Protein AF-A0A9D3A0V7-F1 (afdb_monomer_lite)

Secondary structure (DSSP, 8-state):
------S-----HHHHHIIIIIIIHHHHHHHHHT-SSPPPTTHHHHHHHHHHHHHHHHHHHHSPPPTTT--BTTTTB-HHHHHHHHHHHHHHHHHHHHHHHT-----S-GGGTT-

Radius of gyration: 20.01 Å; chains: 1; bounding box: 52×33×59 Å

pLDDT: mean 73.84, std 14.05, range [42.69, 91.75]

Organism: NCBI:txid498718

Structure (mmCIF, N/CA/C/O backbone):
data_AF-A0A9D3A0V7-F1
#
_entry.id   AF-A0A9D3A0V7-F1
#
loop_
_atom_site.group_PDB
_atom_site.id
_atom_site.type_symbol
_atom_site.label_atom_id
_atom_site.label_alt_id
_atom_site.label_comp_id
_atom_site.label_asym_id
_atom_site.label_entity_id
_atom_site.label_seq_id
_atom_site.pdbx_PDB_ins_code
_atom_site.Cartn_x
_atom_site.Cartn_y
_atom_site.Cartn_z
_atom_site.occupancy
_atom_site.B_iso_or_equiv
_atom_site.auth_seq_id
_atom_site.auth_comp_id
_atom_site.auth_asym_id
_atom_site.auth_atom_id
_atom_site.pdbx_PDB_model_num
ATOM 1 N N . PHE A 1 1 ? -6.380 4.670 -40.099 1.00 42.69 1 PHE A N 1
ATOM 2 C CA . PHE A 1 1 ? -6.024 4.121 -38.776 1.00 42.69 1 PHE A CA 1
ATOM 3 C C . PHE A 1 1 ? -5.042 2.978 -38.980 1.00 42.69 1 PHE A C 1
ATOM 5 O O . PHE A 1 1 ? -5.441 1.828 -39.051 1.00 42.69 1 PHE A O 1
ATOM 12 N N . GLY A 1 2 ? -3.774 3.312 -39.210 1.00 52.34 2 GLY A N 1
ATOM 13 C CA . GLY A 1 2 ? -2.727 2.351 -39.548 1.00 52.34 2 GLY A CA 1
ATOM 14 C C . GLY A 1 2 ? -1.447 2.786 -38.862 1.00 52.34 2 GLY A C 1
ATOM 15 O O . GLY A 1 2 ? -0.650 3.509 -39.442 1.00 52.34 2 GLY A O 1
ATOM 16 N N . GLY A 1 3 ? -1.317 2.421 -37.593 1.00 47.12 3 GLY A N 1
ATOM 17 C CA . GLY A 1 3 ? -0.048 2.436 -36.884 1.00 47.12 3 GLY A CA 1
ATOM 18 C C . GLY A 1 3 ? 0.240 0.990 -36.542 1.00 47.12 3 GLY A C 1
ATOM 19 O O . GLY A 1 3 ? -0.458 0.423 -35.706 1.00 47.12 3 GLY A O 1
ATOM 20 N N . ALA A 1 4 ? 1.183 0.383 -37.259 1.00 48.88 4 ALA A N 1
ATOM 21 C CA . ALA A 1 4 ? 1.686 -0.943 -36.954 1.00 48.88 4 ALA A CA 1
ATOM 22 C C . ALA A 1 4 ? 2.099 -0.967 -35.477 1.00 48.88 4 ALA A C 1
ATOM 24 O O . ALA A 1 4 ? 3.038 -0.277 -35.078 1.00 48.88 4 ALA A O 1
ATOM 25 N N . ALA A 1 5 ? 1.352 -1.714 -34.662 1.00 52.75 5 ALA A N 1
ATOM 26 C CA . ALA A 1 5 ? 1.825 -2.133 -33.357 1.00 52.75 5 ALA A CA 1
ATOM 27 C C . ALA A 1 5 ? 3.098 -2.934 -33.637 1.00 52.75 5 ALA A C 1
ATOM 29 O O . ALA A 1 5 ? 3.029 -4.010 -34.227 1.00 52.75 5 ALA A O 1
ATOM 30 N N . GLY A 1 6 ? 4.251 -2.323 -33.359 1.00 51.75 6 GLY A N 1
ATOM 31 C CA . GLY A 1 6 ? 5.548 -2.913 -33.654 1.00 51.75 6 GLY A CA 1
ATOM 32 C C . GLY A 1 6 ? 5.638 -4.325 -33.085 1.00 51.75 6 GLY A C 1
ATOM 33 O O . GLY A 1 6 ? 5.102 -4.595 -32.010 1.00 51.75 6 GLY A O 1
ATOM 34 N N . GLU A 1 7 ? 6.307 -5.204 -33.827 1.00 52.81 7 GLU A N 1
ATOM 35 C CA . GLU A 1 7 ? 6.611 -6.596 -33.485 1.00 52.81 7 GLU A CA 1
ATOM 36 C C . GLU A 1 7 ? 7.533 -6.703 -32.258 1.00 52.81 7 GLU A C 1
ATOM 38 O O . GLU A 1 7 ? 8.668 -7.164 -32.329 1.00 52.81 7 GLU A O 1
ATOM 43 N N . ILE A 1 8 ? 7.064 -6.243 -31.103 1.00 51.62 8 ILE A N 1
ATOM 44 C CA . ILE A 1 8 ? 7.704 -6.461 -29.814 1.00 51.62 8 ILE A CA 1
ATOM 45 C C . ILE A 1 8 ? 6.574 -6.797 -28.850 1.00 51.62 8 ILE A C 1
ATOM 47 O O . ILE A 1 8 ? 5.783 -5.927 -28.480 1.00 51.62 8 ILE A O 1
ATOM 51 N N . ALA A 1 9 ? 6.478 -8.068 -28.459 1.00 48.72 9 ALA A N 1
ATOM 52 C CA . ALA A 1 9 ? 5.568 -8.528 -27.419 1.00 48.72 9 ALA A CA 1
ATOM 53 C C . ALA A 1 9 ? 5.983 -7.907 -26.076 1.00 48.72 9 ALA A C 1
ATOM 55 O O . ALA A 1 9 ? 6.709 -8.505 -25.290 1.00 48.72 9 ALA A O 1
ATOM 56 N N . ARG A 1 10 ? 5.566 -6.665 -25.825 1.00 55.12 10 ARG A N 1
ATOM 57 C CA . ARG A 1 10 ? 5.756 -6.008 -24.532 1.00 55.12 10 ARG A CA 1
ATOM 58 C C . ARG A 1 10 ? 4.782 -6.631 -23.542 1.00 55.12 10 ARG A C 1
ATOM 60 O O . ARG A 1 10 ? 3.592 -6.751 -23.839 1.00 55.12 10 ARG A O 1
ATOM 67 N N . HIS A 1 11 ? 5.272 -7.021 -22.367 1.00 57.16 11 HIS A N 1
ATOM 68 C CA . HIS A 1 11 ? 4.413 -7.534 -21.304 1.00 57.16 11 HIS A CA 1
ATOM 69 C C . HIS A 1 11 ? 3.270 -6.539 -21.029 1.00 57.16 11 HIS A C 1
ATOM 71 O O . HIS A 1 11 ? 3.549 -5.347 -20.844 1.00 57.16 11 HIS A O 1
ATOM 77 N N . PRO A 1 12 ? 1.997 -6.984 -20.974 1.00 68.31 12 PRO A N 1
ATOM 78 C CA . PRO A 1 12 ? 0.849 -6.120 -20.707 1.00 68.31 12 PRO A CA 1
ATOM 79 C C . PRO A 1 12 ? 0.797 -5.749 -19.216 1.00 68.31 12 PRO A C 1
ATOM 81 O O . PRO A 1 12 ? -0.151 -6.071 -18.506 1.00 68.31 12 PRO A O 1
ATOM 84 N N . SER A 1 13 ? 1.845 -5.079 -18.734 1.00 66.44 13 SER A N 1
ATOM 85 C CA . SER A 1 13 ? 2.012 -4.591 -17.359 1.00 66.44 13 SER A CA 1
ATOM 86 C C . SER A 1 13 ? 0.794 -3.802 -16.883 1.00 66.44 13 SER A C 1
ATOM 88 O O . SER A 1 13 ? 0.364 -3.988 -15.754 1.00 66.44 13 SER A O 1
ATOM 90 N N . GLN A 1 14 ? 0.147 -3.045 -17.773 1.00 71.88 14 GLN A N 1
ATOM 91 C CA . GLN A 1 14 ? -1.088 -2.310 -17.483 1.00 71.88 14 GLN A CA 1
ATOM 92 C C . GLN A 1 14 ? -2.252 -3.206 -17.032 1.00 71.88 14 GLN A C 1
ATOM 94 O O . GLN A 1 14 ? -3.045 -2.804 -16.185 1.00 71.88 14 GLN A O 1
ATOM 99 N N . LEU A 1 15 ? -2.365 -4.424 -17.574 1.00 76.38 15 LEU A N 1
ATOM 100 C CA . LEU A 1 15 ? -3.419 -5.359 -17.181 1.00 76.38 15 LEU A CA 1
ATOM 101 C C . LEU A 1 15 ? -3.138 -5.936 -15.786 1.00 76.38 15 LEU A C 1
ATOM 103 O O . LEU A 1 15 ? -4.058 -6.086 -14.986 1.00 76.38 15 LEU A O 1
ATOM 107 N N . TYR A 1 16 ? -1.864 -6.199 -15.475 1.00 76.25 16 TYR A N 1
ATOM 108 C CA . TYR A 1 16 ? -1.436 -6.609 -14.137 1.00 76.25 16 TYR A CA 1
ATOM 109 C C . TYR A 1 16 ? -1.619 -5.484 -13.114 1.00 76.25 16 TYR A C 1
ATOM 111 O O . TYR A 1 16 ? -2.152 -5.744 -12.041 1.00 76.25 16 TYR A O 1
ATOM 119 N N . GLU A 1 17 ? -1.259 -4.244 -13.455 1.00 78.56 17 GLU A N 1
ATOM 120 C CA . GLU A 1 17 ? -1.485 -3.055 -12.621 1.00 78.56 17 GLU A CA 1
ATOM 121 C C . GLU A 1 17 ? -2.981 -2.875 -12.325 1.00 78.56 17 GLU A C 1
ATOM 123 O O . GLU A 1 17 ? -3.375 -2.797 -11.165 1.00 78.56 17 GLU A O 1
ATOM 128 N N . ALA A 1 18 ? -3.844 -2.906 -13.346 1.00 80.00 18 ALA A N 1
ATOM 129 C CA . ALA A 1 18 ? -5.287 -2.735 -13.166 1.00 80.00 18 ALA A CA 1
ATOM 130 C C . ALA A 1 18 ? -5.929 -3.858 -12.328 1.00 80.00 18 ALA A C 1
ATOM 132 O O . ALA A 1 18 ? -6.812 -3.602 -11.502 1.00 80.00 18 ALA A O 1
ATOM 133 N N . LEU A 1 19 ? -5.490 -5.106 -12.514 1.00 84.81 19 LEU A N 1
ATOM 134 C CA . LEU A 1 19 ? -5.991 -6.241 -11.739 1.00 84.81 19 LEU A CA 1
ATOM 135 C C . LEU A 1 19 ? -5.484 -6.212 -10.292 1.00 84.81 19 LEU A C 1
ATOM 137 O O . LEU A 1 19 ? -6.287 -6.370 -9.375 1.00 84.81 19 LEU A O 1
ATOM 141 N N . LEU A 1 20 ? -4.185 -5.997 -10.073 1.00 81.50 20 LEU A N 1
ATOM 142 C CA . LEU A 1 20 ? -3.579 -6.020 -8.740 1.00 81.50 20 LEU A CA 1
ATOM 143 C C . LEU A 1 20 ? -3.916 -4.759 -7.941 1.00 81.50 20 LEU A C 1
ATOM 145 O O . LEU A 1 20 ? -4.461 -4.868 -6.846 1.00 81.50 20 LEU A O 1
ATOM 149 N N . GLU A 1 21 ? -3.645 -3.567 -8.476 1.00 81.69 21 GLU A N 1
ATOM 150 C CA . GLU A 1 21 ? -3.881 -2.300 -7.770 1.00 81.69 21 GLU A CA 1
ATOM 151 C C . GLU A 1 21 ? -5.372 -1.936 -7.705 1.00 81.69 21 GLU A C 1
ATOM 153 O O . GLU A 1 21 ? -5.809 -1.279 -6.763 1.00 81.69 21 GLU A O 1
ATOM 158 N N . GLY A 1 22 ? -6.172 -2.379 -8.677 1.00 83.44 22 GLY A N 1
ATOM 159 C CA . GLY A 1 22 ? -7.611 -2.125 -8.712 1.00 83.44 22 GLY A CA 1
ATOM 160 C C . GLY A 1 22 ? -8.421 -3.258 -8.091 1.00 83.44 22 GLY A C 1
ATOM 161 O O . GLY A 1 22 ? -8.925 -3.151 -6.972 1.00 83.44 22 GLY A O 1
ATOM 162 N N . VAL A 1 23 ? -8.576 -4.350 -8.843 1.00 87.00 23 VAL A N 1
ATOM 163 C CA . VAL A 1 23 ? -9.546 -5.416 -8.532 1.00 87.00 23 VAL A CA 1
ATOM 164 C C . VAL A 1 23 ? -9.205 -6.144 -7.232 1.00 87.00 23 VAL A C 1
ATOM 166 O O . VAL A 1 23 ? -10.080 -6.320 -6.384 1.00 87.00 23 VAL A O 1
ATOM 169 N N . VAL A 1 24 ? -7.946 -6.541 -7.035 1.00 89.00 24 VAL A N 1
ATOM 170 C CA . VAL A 1 24 ? -7.531 -7.287 -5.837 1.00 89.00 24 VAL A CA 1
ATOM 171 C C . VAL A 1 24 ? -7.652 -6.420 -4.585 1.00 89.00 24 VAL A C 1
ATOM 173 O O . VAL A 1 24 ? -8.255 -6.858 -3.601 1.00 89.00 24 VAL A O 1
ATOM 176 N N . ILE A 1 25 ? -7.158 -5.177 -4.625 1.00 89.50 25 ILE A N 1
ATOM 177 C CA . ILE A 1 25 ? -7.298 -4.237 -3.502 1.00 89.50 25 ILE A CA 1
ATOM 178 C C . ILE A 1 25 ? -8.775 -4.003 -3.173 1.00 89.50 25 ILE A C 1
ATOM 180 O O . ILE A 1 25 ? -9.161 -4.066 -2.002 1.00 89.50 25 ILE A O 1
ATOM 184 N N . PHE A 1 26 ? -9.612 -3.789 -4.191 1.00 88.81 26 PHE A N 1
ATOM 185 C CA . PHE A 1 26 ? -11.043 -3.578 -4.004 1.00 88.81 26 PHE A CA 1
ATOM 186 C C . PHE A 1 26 ? -11.717 -4.781 -3.338 1.00 88.81 26 PHE A C 1
ATOM 188 O O . PHE A 1 26 ? -12.424 -4.602 -2.350 1.00 88.81 26 PHE A O 1
ATOM 195 N N . ILE A 1 27 ? -11.467 -6.006 -3.815 1.00 91.31 27 ILE A N 1
ATOM 196 C CA . ILE A 1 27 ? -12.058 -7.227 -3.244 1.00 91.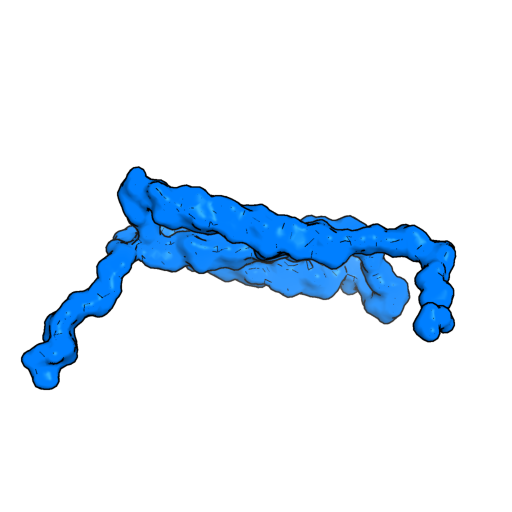31 27 ILE A CA 1
ATOM 197 C C . ILE A 1 27 ? -11.653 -7.399 -1.779 1.00 91.31 27 ILE A C 1
ATOM 199 O O . ILE A 1 27 ? -12.505 -7.685 -0.937 1.00 91.31 27 ILE A O 1
ATOM 203 N N . VAL A 1 28 ? -10.374 -7.201 -1.450 1.00 88.50 28 VAL A N 1
ATOM 204 C CA . VAL A 1 28 ? -9.878 -7.362 -0.077 1.00 88.50 28 VAL A CA 1
ATOM 205 C C . VAL A 1 28 ? -10.497 -6.323 0.859 1.00 88.50 28 VAL A C 1
ATOM 207 O O . VAL A 1 28 ? -11.001 -6.679 1.928 1.00 88.50 28 VAL A O 1
ATOM 210 N N . LEU A 1 29 ? -10.514 -5.047 0.461 1.00 87.12 29 LEU A N 1
ATOM 211 C CA . LEU A 1 29 ? -11.118 -3.982 1.265 1.00 87.12 29 LEU A CA 1
ATOM 212 C C . LEU A 1 29 ? -12.635 -4.152 1.391 1.00 87.12 29 LEU A C 1
ATOM 214 O O . LEU A 1 29 ? -13.181 -3.955 2.476 1.00 87.12 29 LEU A O 1
ATOM 218 N N . PHE A 1 30 ? -13.310 -4.573 0.323 1.00 88.12 30 PHE A N 1
ATOM 219 C CA . PHE A 1 30 ? -14.74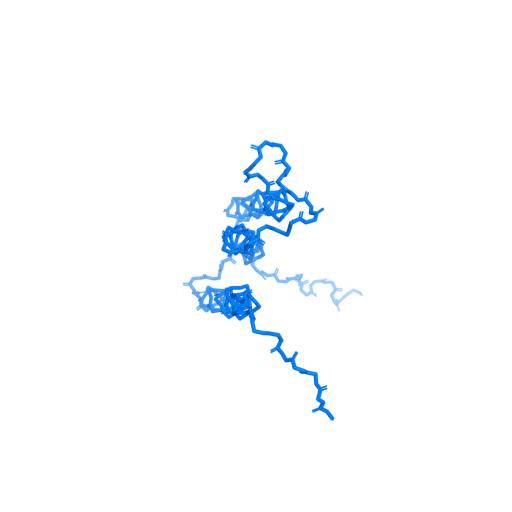2 -4.854 0.333 1.00 88.12 30 PHE A CA 1
ATOM 220 C C . PHE A 1 30 ? -15.080 -6.028 1.261 1.00 88.12 30 PHE A C 1
ATOM 222 O O . PHE A 1 30 ? -15.998 -5.934 2.077 1.00 88.12 30 PHE A O 1
ATOM 229 N N . ALA A 1 31 ? -14.303 -7.113 1.214 1.00 88.19 31 ALA A N 1
ATOM 230 C CA . ALA A 1 31 ? -14.475 -8.255 2.106 1.00 88.19 31 ALA A CA 1
ATOM 231 C C . ALA A 1 31 ? -14.263 -7.873 3.582 1.00 88.19 31 ALA A C 1
ATOM 233 O O . ALA A 1 31 ? -15.024 -8.303 4.450 1.00 88.19 31 ALA A O 1
ATOM 234 N N . LEU A 1 32 ? -13.265 -7.032 3.876 1.00 84.81 32 LEU A N 1
ATOM 235 C CA . LEU A 1 32 ? -13.009 -6.529 5.230 1.00 84.81 32 LEU A CA 1
ATOM 236 C C . LEU A 1 32 ? -14.096 -5.574 5.721 1.00 84.81 32 LEU A C 1
ATOM 238 O O . LEU A 1 32 ? -14.488 -5.660 6.884 1.00 84.81 32 LEU A O 1
ATOM 242 N N . SER A 1 33 ? -14.639 -4.740 4.835 1.00 84.00 33 SER A N 1
ATOM 243 C CA . SER A 1 33 ? -15.759 -3.845 5.141 1.00 84.00 33 SER A CA 1
ATOM 244 C C . SER A 1 33 ? -17.022 -4.612 5.557 1.00 84.00 33 SER A C 1
ATOM 246 O O . SER A 1 33 ? -17.817 -4.123 6.357 1.00 84.00 33 SER A O 1
ATOM 248 N N . ARG A 1 34 ? -17.194 -5.849 5.074 1.00 84.75 34 ARG A N 1
ATOM 249 C CA . ARG A 1 34 ? -18.337 -6.715 5.408 1.00 84.75 34 ARG A CA 1
ATOM 250 C C . ARG A 1 34 ? -18.160 -7.487 6.723 1.00 84.75 34 ARG A C 1
ATOM 252 O O . ARG A 1 34 ? -19.123 -8.110 7.175 1.00 84.75 34 ARG A O 1
ATOM 259 N N . LYS A 1 35 ? -16.976 -7.468 7.353 1.00 80.00 35 LYS A N 1
ATOM 260 C CA . LYS A 1 35 ? -16.748 -8.155 8.637 1.00 80.00 35 LYS A CA 1
ATOM 261 C C . LYS A 1 35 ? -17.456 -7.443 9.794 1.00 80.00 35 LYS A C 1
ATOM 263 O O . LYS A 1 35 ? -17.455 -6.219 9.891 1.00 80.00 35 LYS A O 1
ATOM 268 N N . LYS A 1 36 ? -18.021 -8.241 10.706 1.00 77.88 36 LYS A N 1
ATOM 269 C CA . LYS A 1 36 ? -18.563 -7.798 11.999 1.00 77.88 36 LYS A CA 1
ATOM 270 C C . LYS A 1 36 ? -17.769 -8.474 13.126 1.00 77.88 36 LYS A C 1
ATOM 272 O O . LYS A 1 36 ? -17.582 -9.688 13.037 1.00 77.88 36 LYS A O 1
ATOM 277 N N . PRO A 1 37 ? -17.322 -7.750 14.172 1.00 75.56 37 PRO A N 1
ATOM 278 C CA . PRO A 1 37 ? -17.499 -6.314 14.436 1.00 75.56 37 PRO A CA 1
ATOM 279 C C . PRO A 1 37 ? -16.705 -5.403 13.474 1.00 75.56 37 PRO A C 1
ATOM 281 O O . PRO A 1 37 ? -15.728 -5.860 12.878 1.00 75.56 37 PRO A O 1
ATOM 284 N N . PRO A 1 38 ? -17.121 -4.130 13.306 1.00 74.62 38 PRO A N 1
ATOM 285 C CA . PRO A 1 38 ? -16.437 -3.187 12.427 1.00 74.62 38 PRO A CA 1
ATOM 286 C C . PRO A 1 38 ? -14.999 -2.933 12.892 1.00 74.62 38 PRO A C 1
ATOM 288 O O . PRO A 1 38 ? -14.733 -2.761 14.083 1.00 74.62 38 PRO A O 1
ATOM 291 N N . LEU A 1 39 ? -14.070 -2.902 11.935 1.00 79.50 39 LEU A N 1
ATOM 292 C CA . LEU A 1 39 ? -12.658 -2.632 12.204 1.00 79.50 39 LEU A CA 1
ATOM 293 C C . LEU A 1 3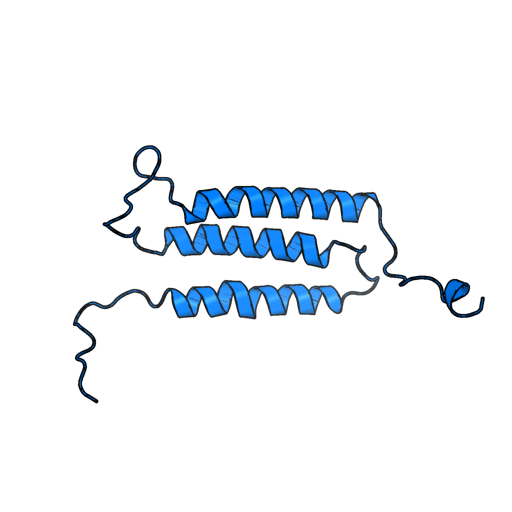9 ? -12.445 -1.179 12.663 1.00 79.50 39 LEU A C 1
ATOM 295 O O . LEU A 1 39 ? -13.180 -0.294 12.220 1.00 79.50 39 LEU A O 1
ATOM 299 N N . PRO A 1 40 ? -11.424 -0.897 13.490 1.00 78.94 40 PRO A N 1
ATOM 300 C CA . PRO A 1 40 ? -11.096 0.462 13.912 1.00 78.94 40 PRO A CA 1
ATOM 301 C C . PRO A 1 40 ? -10.945 1.455 12.748 1.00 78.94 40 PRO A C 1
ATOM 303 O O . PRO A 1 40 ? -10.575 1.094 11.623 1.00 78.94 40 PRO A O 1
ATOM 306 N N . ARG A 1 41 ? -11.207 2.742 13.014 1.00 79.12 41 ARG A N 1
ATOM 307 C CA . ARG A 1 41 ? -10.949 3.807 12.027 1.00 79.12 41 ARG A CA 1
ATOM 308 C C . ARG A 1 41 ? -9.470 3.804 11.635 1.00 79.12 41 ARG A C 1
ATOM 310 O O . ARG A 1 41 ? -8.597 3.644 12.479 1.00 79.12 41 ARG A O 1
ATOM 317 N N . GLY A 1 42 ? -9.199 3.972 10.342 1.00 81.88 42 GLY A N 1
ATOM 318 C CA . GLY A 1 42 ? -7.841 3.961 9.787 1.00 81.88 42 GLY A CA 1
ATOM 319 C C . GLY A 1 42 ? -7.335 2.586 9.336 1.00 81.88 42 GLY A C 1
ATOM 320 O O . GLY A 1 42 ? -6.418 2.540 8.522 1.00 81.88 42 GLY A O 1
ATOM 321 N N . THR A 1 43 ? -7.961 1.471 9.743 1.00 85.19 43 THR A N 1
ATOM 322 C CA . THR A 1 43 ? -7.531 0.121 9.322 1.00 85.19 43 THR A CA 1
ATOM 323 C C . THR A 1 43 ? -7.638 -0.087 7.808 1.00 85.19 43 THR A C 1
ATOM 325 O O . THR A 1 43 ? -6.709 -0.607 7.198 1.00 85.19 43 THR A O 1
ATOM 328 N N . HIS A 1 44 ? -8.732 0.365 7.184 1.00 86.25 44 HIS A N 1
ATOM 329 C CA . HIS A 1 44 ? -8.926 0.244 5.732 1.00 86.25 44 HIS A CA 1
ATOM 330 C C . HIS A 1 44 ? -7.901 1.072 4.942 1.00 86.25 44 HIS A C 1
ATOM 332 O O . HIS A 1 44 ? -7.360 0.592 3.952 1.00 86.25 44 HIS A O 1
ATOM 338 N N . PHE A 1 45 ? -7.594 2.288 5.408 1.00 87.38 45 PHE A N 1
ATOM 339 C CA . PHE A 1 45 ? -6.617 3.168 4.763 1.00 87.38 45 PHE A CA 1
ATOM 340 C C . PHE A 1 45 ? -5.182 2.649 4.922 1.00 87.38 45 PHE A C 1
ATOM 342 O O . PHE A 1 45 ? -4.440 2.589 3.947 1.00 87.38 45 PHE A O 1
ATOM 349 N N . GLY A 1 46 ? -4.807 2.194 6.123 1.00 87.69 46 GLY A N 1
ATOM 350 C CA . GLY A 1 46 ? -3.505 1.567 6.353 1.00 87.69 46 GLY A CA 1
ATOM 351 C C . GLY A 1 46 ? -3.311 0.322 5.486 1.00 87.69 46 GLY A C 1
ATOM 352 O O . GLY A 1 46 ? -2.280 0.180 4.836 1.00 87.69 46 GLY A O 1
ATOM 353 N N . LEU A 1 47 ? -4.327 -0.543 5.400 1.00 89.06 47 LEU A N 1
ATOM 354 C CA . LEU A 1 47 ? -4.252 -1.741 4.566 1.00 89.06 47 LEU A CA 1
ATOM 355 C C . LEU A 1 47 ? -4.191 -1.421 3.067 1.00 89.06 47 LEU A C 1
ATOM 357 O O . LEU A 1 47 ? -3.442 -2.077 2.348 1.00 89.06 47 LEU A O 1
ATOM 361 N N . PHE A 1 48 ? -4.935 -0.411 2.606 1.00 90.00 48 PHE A N 1
ATOM 362 C CA . PHE A 1 48 ? -4.841 0.084 1.233 1.00 90.00 48 PHE A CA 1
ATOM 363 C C . PHE A 1 48 ? -3.402 0.483 0.887 1.00 90.00 48 PHE A C 1
ATOM 365 O O . PHE A 1 48 ? -2.862 -0.005 -0.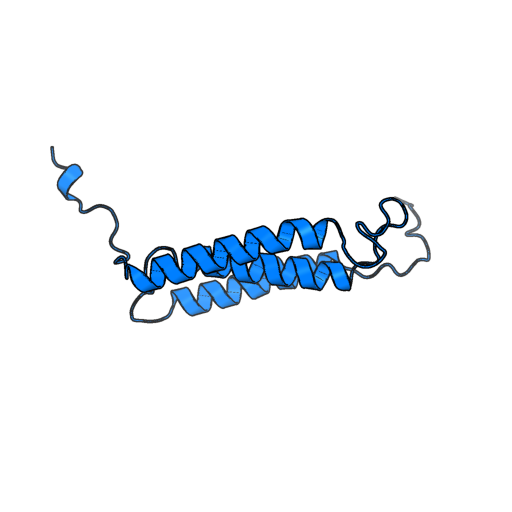099 1.00 90.00 48 PHE A O 1
ATOM 372 N N . LEU A 1 49 ? -2.760 1.301 1.729 1.00 89.38 49 LEU A N 1
ATOM 373 C CA . LEU A 1 49 ? -1.387 1.763 1.501 1.00 89.38 49 LEU A CA 1
ATOM 374 C C . LEU A 1 49 ? -0.371 0.616 1.491 1.00 89.38 49 LEU A C 1
ATOM 376 O O . LEU A 1 49 ? 0.514 0.599 0.636 1.00 89.38 49 LEU A O 1
ATOM 380 N N . ILE A 1 50 ? -0.513 -0.351 2.405 1.00 89.69 50 ILE A N 1
ATOM 381 C CA . ILE A 1 50 ? 0.356 -1.536 2.451 1.00 89.69 50 ILE A CA 1
ATOM 382 C C . ILE A 1 50 ? 0.201 -2.349 1.166 1.00 89.69 50 ILE A C 1
ATOM 384 O O . ILE A 1 50 ? 1.194 -2.595 0.490 1.00 89.69 50 ILE A O 1
ATOM 388 N N . MET A 1 51 ? -1.028 -2.739 0.808 1.00 88.56 51 MET A N 1
ATOM 389 C CA . MET A 1 51 ? -1.259 -3.568 -0.379 1.00 88.56 51 MET A CA 1
ATOM 390 C C . MET A 1 51 ? -0.837 -2.857 -1.662 1.00 88.56 51 MET A C 1
ATOM 392 O O . MET A 1 51 ? -0.181 -3.465 -2.501 1.00 88.56 51 MET A O 1
ATOM 396 N N . TYR A 1 52 ? -1.160 -1.570 -1.790 1.00 87.88 52 TYR A N 1
ATOM 397 C CA . TYR A 1 52 ? -0.765 -0.762 -2.936 1.00 87.88 52 TYR A CA 1
ATOM 398 C C . TYR A 1 52 ? 0.756 -0.678 -3.068 1.00 87.88 52 TYR A C 1
ATOM 400 O O . TYR A 1 52 ? 1.302 -0.968 -4.128 1.00 87.88 52 TYR A O 1
ATOM 408 N N . GLY A 1 53 ? 1.462 -0.352 -1.981 1.00 86.88 53 GLY A N 1
ATOM 409 C CA . GLY A 1 53 ? 2.921 -0.301 -1.983 1.00 86.88 53 GLY A CA 1
ATOM 410 C C . GLY A 1 53 ? 3.554 -1.661 -2.298 1.00 86.88 53 GLY A C 1
ATOM 411 O O . GLY A 1 53 ? 4.494 -1.729 -3.084 1.00 86.88 53 GLY A O 1
ATOM 412 N N . THR A 1 54 ? 3.015 -2.759 -1.760 1.00 87.31 54 THR A N 1
ATOM 413 C CA . THR A 1 54 ? 3.506 -4.112 -2.062 1.00 87.31 54 THR A CA 1
ATOM 414 C C . THR A 1 54 ? 3.271 -4.503 -3.520 1.00 87.31 54 THR A C 1
ATOM 416 O O . THR A 1 54 ? 4.190 -5.007 -4.158 1.00 87.31 54 THR A O 1
ATOM 419 N N . PHE A 1 55 ? 2.085 -4.260 -4.082 1.00 85.50 55 PHE A N 1
ATOM 420 C CA . PHE A 1 55 ? 1.827 -4.565 -5.492 1.00 85.50 55 PHE A CA 1
ATOM 421 C C . PHE A 1 55 ? 2.666 -3.703 -6.423 1.00 85.50 55 PHE A C 1
ATOM 423 O O . PHE A 1 55 ? 3.236 -4.240 -7.366 1.00 85.50 55 PHE A O 1
ATOM 430 N N . ARG A 1 56 ? 2.841 -2.418 -6.110 1.00 84.06 56 ARG A N 1
ATOM 431 C CA . ARG A 1 56 ? 3.709 -1.522 -6.877 1.00 84.06 56 ARG A CA 1
ATOM 432 C C . ARG A 1 56 ? 5.161 -1.993 -6.860 1.00 84.06 56 ARG A C 1
ATOM 434 O O . ARG A 1 56 ? 5.803 -2.009 -7.901 1.00 84.06 56 ARG A O 1
ATOM 441 N N . PHE A 1 57 ? 5.651 -2.454 -5.708 1.00 83.56 57 PHE A N 1
ATOM 442 C CA . PHE A 1 57 ? 6.970 -3.077 -5.599 1.00 83.56 57 PHE A CA 1
ATOM 443 C C . PHE A 1 57 ? 7.070 -4.322 -6.491 1.00 83.56 57 PHE A C 1
ATOM 445 O O . PHE A 1 57 ? 8.013 -4.426 -7.263 1.00 83.56 57 PHE A O 1
ATOM 452 N N . LEU A 1 58 ? 6.088 -5.233 -6.434 1.00 80.75 58 LEU A N 1
ATOM 453 C CA . LEU A 1 58 ? 6.077 -6.486 -7.205 1.00 80.75 58 LEU A CA 1
ATOM 454 C C . LEU A 1 58 ? 5.948 -6.278 -8.720 1.00 80.75 58 LEU A C 1
ATOM 456 O O . LEU A 1 58 ? 6.667 -6.916 -9.484 1.00 80.75 58 LEU A O 1
ATOM 460 N N . VAL A 1 59 ? 5.051 -5.395 -9.161 1.00 76.88 59 VAL A N 1
ATOM 461 C CA . VAL A 1 59 ? 4.861 -5.064 -10.582 1.00 76.88 59 VAL A CA 1
ATOM 462 C C . VAL A 1 59 ? 6.143 -4.483 -11.168 1.00 76.88 59 VAL A C 1
ATOM 464 O O . VAL A 1 59 ? 6.510 -4.814 -12.292 1.00 76.88 59 VAL A O 1
ATOM 467 N N . GLU A 1 60 ? 6.858 -3.676 -10.394 1.00 76.06 60 GLU A N 1
ATOM 468 C CA . GLU A 1 60 ? 8.118 -3.069 -10.805 1.00 76.06 60 GLU A CA 1
ATOM 469 C C . GLU A 1 60 ? 9.252 -4.099 -10.999 1.00 76.06 60 GLU A C 1
ATOM 471 O O . GLU A 1 60 ? 10.149 -3.843 -11.791 1.00 76.06 60 GLU A O 1
ATOM 476 N N . PHE A 1 61 ? 9.207 -5.283 -10.363 1.00 69.75 61 PHE A N 1
ATOM 477 C CA . PHE A 1 61 ? 10.133 -6.389 -10.694 1.00 69.75 61 PHE A CA 1
ATOM 478 C C . PHE A 1 61 ? 9.801 -7.078 -12.018 1.00 69.75 61 PHE A C 1
ATOM 480 O O . PHE A 1 61 ? 10.676 -7.678 -12.634 1.00 69.75 61 PHE A O 1
ATOM 487 N N . ILE A 1 62 ? 8.525 -7.067 -12.408 1.00 69.25 62 ILE A N 1
ATOM 488 C CA . ILE A 1 62 ? 8.036 -7.727 -13.626 1.00 69.25 62 ILE A CA 1
ATOM 489 C C . ILE A 1 62 ? 8.146 -6.776 -14.824 1.00 69.25 62 ILE A C 1
ATOM 491 O O . ILE A 1 62 ? 8.244 -7.222 -15.967 1.00 69.25 62 ILE A O 1
ATOM 495 N N . ARG A 1 63 ? 8.139 -5.460 -14.583 1.00 65.44 63 ARG A N 1
ATOM 496 C CA . ARG A 1 63 ? 8.481 -4.470 -15.602 1.00 65.44 63 ARG A CA 1
ATOM 497 C C . ARG A 1 63 ? 9.968 -4.560 -15.910 1.00 65.44 63 ARG A C 1
ATOM 499 O O . ARG A 1 63 ? 10.806 -4.461 -15.021 1.00 65.44 63 ARG A O 1
ATOM 506 N N . GLU A 1 64 ? 10.282 -4.690 -17.194 1.00 60.69 64 GLU A N 1
ATOM 507 C CA . GLU A 1 64 ? 11.631 -4.421 -17.674 1.00 60.69 64 GLU A CA 1
ATOM 508 C C . GLU A 1 64 ? 12.001 -2.982 -17.278 1.00 60.69 64 GLU A C 1
ATOM 510 O O . GLU A 1 64 ? 11.247 -2.056 -17.606 1.00 60.69 64 GLU A O 1
ATOM 515 N N . PRO A 1 65 ? 13.108 -2.773 -16.542 1.00 58.44 65 PRO A N 1
ATOM 516 C CA . PRO A 1 65 ? 13.542 -1.436 -16.185 1.00 58.44 65 PRO A CA 1
ATOM 517 C C . PRO A 1 65 ? 13.857 -0.679 -17.469 1.00 58.44 65 PRO A C 1
ATOM 519 O O . PRO A 1 65 ? 14.617 -1.150 -18.317 1.00 58.44 65 PRO A O 1
ATOM 522 N N . ASP A 1 66 ? 13.236 0.488 -17.610 1.00 53.69 66 ASP A N 1
ATOM 523 C CA . ASP A 1 66 ? 13.378 1.326 -18.790 1.00 53.69 66 ASP A CA 1
ATOM 524 C C . ASP A 1 66 ? 14.870 1.616 -19.032 1.00 53.69 66 ASP A C 1
ATOM 526 O O . ASP A 1 66 ? 15.564 2.176 -18.171 1.00 53.69 66 ASP A O 1
ATOM 530 N N . VAL A 1 67 ? 15.370 1.226 -20.210 1.00 53.00 67 VAL A N 1
ATOM 531 C CA . VAL A 1 67 ? 16.787 1.320 -20.627 1.00 53.00 67 VAL A CA 1
ATOM 532 C C . VAL A 1 67 ? 17.360 2.738 -20.515 1.00 53.00 67 VAL A C 1
ATOM 534 O O . VAL A 1 67 ? 18.575 2.918 -20.510 1.00 53.00 67 VAL A O 1
ATOM 537 N N . GLN A 1 68 ? 16.494 3.746 -20.396 1.00 50.12 68 GLN A N 1
ATOM 538 C CA . GLN A 1 68 ? 16.845 5.161 -20.365 1.00 50.12 68 GLN A CA 1
ATOM 539 C C . GLN A 1 68 ? 17.049 5.735 -18.950 1.00 50.12 68 GLN A C 1
ATOM 541 O O . GLN A 1 68 ? 17.706 6.764 -18.811 1.00 50.12 68 GLN A O 1
ATOM 546 N N . LEU A 1 69 ? 16.520 5.087 -17.905 1.00 53.00 69 LEU A N 1
ATOM 547 C CA . LEU A 1 69 ? 16.721 5.497 -16.504 1.00 53.00 69 LEU A CA 1
ATOM 548 C C . LEU A 1 69 ? 17.760 4.631 -15.785 1.00 53.00 69 LEU A C 1
ATOM 550 O O . LEU A 1 69 ? 18.399 5.109 -14.848 1.00 53.00 69 LEU A O 1
ATOM 554 N N . GLY A 1 70 ? 17.978 3.396 -16.253 1.00 53.69 70 GLY A N 1
ATOM 555 C CA . GLY A 1 70 ? 18.892 2.457 -15.612 1.00 53.69 70 GLY A CA 1
ATOM 556 C C . GLY A 1 70 ? 18.481 2.125 -14.172 1.00 53.69 70 GLY A C 1
ATOM 557 O O . GLY A 1 70 ? 17.543 2.678 -13.598 1.00 53.69 70 GLY A O 1
ATOM 558 N N . TYR A 1 71 ? 19.187 1.184 -13.559 1.00 54.31 71 TYR A N 1
ATOM 559 C CA . TYR A 1 71 ? 19.026 0.916 -12.136 1.00 54.31 71 TYR A CA 1
ATOM 560 C C . TYR A 1 71 ? 19.711 2.007 -11.312 1.00 54.31 71 TYR A C 1
ATOM 562 O O . TYR A 1 71 ? 20.886 2.313 -11.524 1.00 54.31 71 TYR A O 1
ATOM 570 N N . LEU A 1 72 ? 19.019 2.538 -10.310 1.00 56.69 72 LEU A N 1
ATOM 571 C CA . LEU A 1 72 ? 19.630 3.396 -9.303 1.00 56.69 72 LEU A CA 1
ATOM 572 C C . LEU A 1 72 ? 20.388 2.528 -8.288 1.00 56.69 72 LEU A C 1
ATOM 574 O O . LEU A 1 72 ? 19.999 1.405 -7.970 1.00 56.69 72 LEU A O 1
ATOM 578 N N . TRP A 1 73 ? 21.504 3.055 -7.781 1.00 52.56 73 TRP A N 1
ATOM 579 C CA . TRP A 1 73 ? 22.282 2.446 -6.695 1.00 52.56 73 TRP A CA 1
ATOM 580 C C . TRP A 1 73 ? 22.838 1.034 -6.963 1.00 52.56 73 TRP A C 1
ATOM 582 O O . TRP A 1 73 ? 22.867 0.202 -6.064 1.00 52.56 73 TRP A O 1
ATOM 592 N N . GLY A 1 74 ? 23.342 0.761 -8.171 1.00 53.41 74 GLY A N 1
ATOM 593 C CA . GLY A 1 74 ? 24.156 -0.439 -8.424 1.00 53.41 74 GLY A CA 1
ATOM 594 C C . GLY A 1 74 ? 23.436 -1.634 -9.054 1.00 53.41 74 GLY A C 1
ATOM 595 O O . GLY A 1 74 ? 23.839 -2.764 -8.808 1.00 53.41 74 GLY A O 1
ATOM 596 N N . GLY A 1 75 ? 22.416 -1.418 -9.893 1.00 58.88 75 GLY A N 1
ATOM 597 C CA . GLY A 1 75 ? 21.904 -2.498 -10.759 1.00 58.88 75 GLY A CA 1
ATOM 598 C C . GLY A 1 75 ? 20.639 -3.216 -10.280 1.00 58.88 75 GLY A C 1
ATOM 599 O O . GLY A 1 75 ? 20.213 -4.155 -10.938 1.00 58.88 75 GLY A O 1
ATOM 600 N N . TRP A 1 76 ? 20.051 -2.801 -9.155 1.00 58.69 76 TRP A N 1
ATOM 601 C CA . TRP A 1 76 ? 18.957 -3.536 -8.496 1.00 58.69 76 TRP A CA 1
ATOM 602 C C . TRP A 1 76 ? 17.770 -2.700 -8.002 1.00 58.69 76 TRP A C 1
ATOM 604 O O . TRP A 1 76 ? 16.703 -3.272 -7.799 1.00 58.69 76 TRP A O 1
ATOM 614 N N . LEU A 1 77 ? 17.925 -1.381 -7.814 1.00 62.31 77 LEU A N 1
ATOM 615 C CA . LEU A 1 77 ? 16.890 -0.532 -7.226 1.00 62.31 77 LEU A CA 1
ATOM 616 C C . LEU A 1 77 ? 16.262 0.358 -8.299 1.00 62.31 77 LEU A C 1
ATOM 618 O O . LEU A 1 77 ? 16.956 1.131 -8.960 1.00 62.31 77 LEU A O 1
ATOM 622 N N . THR A 1 78 ? 14.949 0.272 -8.474 1.00 68.94 78 THR A N 1
ATOM 623 C CA . THR A 1 78 ? 14.206 1.119 -9.417 1.00 68.94 78 THR A CA 1
ATOM 624 C C . THR A 1 78 ? 13.494 2.265 -8.691 1.00 68.94 78 THR A C 1
ATOM 626 O O . THR A 1 78 ? 13.239 2.212 -7.483 1.00 68.94 78 THR A O 1
ATOM 629 N N . MET A 1 79 ? 13.143 3.330 -9.422 1.00 70.00 79 MET A N 1
ATOM 630 C CA . MET A 1 79 ? 12.384 4.459 -8.861 1.00 70.00 79 MET A CA 1
ATOM 631 C C . MET A 1 79 ? 11.045 4.014 -8.253 1.00 70.00 79 MET A C 1
ATOM 633 O O . MET A 1 79 ? 10.632 4.541 -7.217 1.00 70.00 79 MET A O 1
ATOM 637 N N . GLY A 1 80 ? 10.381 3.020 -8.858 1.00 68.31 80 GLY A N 1
ATOM 638 C CA . GLY A 1 80 ? 9.134 2.463 -8.337 1.00 68.31 80 GLY A CA 1
ATOM 639 C C . GLY A 1 80 ? 9.301 1.836 -6.952 1.00 68.31 80 GLY A C 1
ATOM 640 O O . GLY A 1 80 ? 8.479 2.086 -6.070 1.00 68.31 80 GLY A O 1
ATOM 641 N N . GLN A 1 81 ? 10.404 1.116 -6.725 1.00 72.50 81 GLN A N 1
ATOM 642 C CA . GLN A 1 81 ? 10.713 0.486 -5.438 1.00 72.50 81 GLN A CA 1
ATOM 643 C C . GLN A 1 81 ? 11.020 1.514 -4.341 1.00 72.50 81 GLN A C 1
ATOM 645 O O . GLN A 1 81 ? 10.574 1.372 -3.196 1.00 72.50 81 GLN A O 1
ATOM 650 N N . LEU A 1 82 ? 11.745 2.579 -4.699 1.00 79.88 82 LEU A N 1
ATOM 651 C CA . LEU A 1 82 ? 12.066 3.669 -3.780 1.00 79.88 82 LEU A CA 1
ATOM 652 C C . LEU A 1 82 ? 10.806 4.408 -3.315 1.00 79.88 82 LEU A C 1
ATOM 654 O O . LEU A 1 82 ? 10.728 4.789 -2.153 1.00 79.88 82 LEU A O 1
ATOM 658 N N . LEU A 1 83 ? 9.814 4.589 -4.191 1.00 78.44 83 LEU A N 1
ATOM 659 C CA . LEU A 1 83 ? 8.543 5.231 -3.843 1.00 78.44 83 LEU A CA 1
ATOM 660 C C . LEU A 1 83 ? 7.576 4.284 -3.120 1.00 78.44 83 LEU A C 1
ATOM 662 O O . LEU A 1 83 ? 6.798 4.731 -2.276 1.00 78.44 83 LEU A O 1
ATOM 666 N N . SER A 1 84 ? 7.625 2.980 -3.405 1.00 82.62 84 SER A N 1
ATOM 667 C CA . SER A 1 84 ? 6.757 2.005 -2.741 1.00 82.62 84 SER A CA 1
ATOM 668 C C . SER A 1 84 ? 7.141 1.760 -1.282 1.00 82.62 84 SER A C 1
ATOM 670 O O . SER A 1 84 ? 6.259 1.600 -0.441 1.00 82.62 84 SER A O 1
ATOM 672 N N . LEU A 1 85 ? 8.437 1.761 -0.953 1.00 84.81 85 LEU A N 1
ATOM 673 C CA . LEU A 1 85 ? 8.934 1.489 0.403 1.00 84.81 85 LEU A CA 1
ATOM 674 C C . LEU A 1 85 ? 8.381 2.466 1.467 1.00 84.81 85 LEU A C 1
ATOM 676 O O . LEU A 1 85 ? 7.798 1.995 2.446 1.00 84.81 85 LEU A O 1
ATOM 680 N N . PRO A 1 86 ? 8.472 3.801 1.291 1.00 87.12 86 PRO A N 1
ATOM 681 C CA . PRO A 1 86 ? 7.879 4.778 2.202 1.00 87.12 86 PRO A CA 1
ATOM 682 C C . PRO A 1 86 ? 6.372 4.595 2.361 1.00 87.12 86 PRO A C 1
ATOM 684 O O . PRO A 1 86 ? 5.837 4.781 3.452 1.00 87.12 86 PRO A O 1
ATOM 687 N N . LEU A 1 87 ? 5.689 4.201 1.284 1.00 88.56 87 LEU A N 1
ATOM 688 C CA . LEU A 1 87 ? 4.246 4.014 1.284 1.00 88.56 87 LEU A CA 1
ATOM 689 C C . LEU A 1 87 ? 3.828 2.790 2.111 1.00 88.56 87 LEU A C 1
ATOM 691 O O . LEU A 1 87 ? 2.903 2.880 2.919 1.00 88.56 87 LEU A O 1
ATOM 695 N N . VAL A 1 88 ? 4.553 1.674 1.969 1.00 89.12 88 VAL A N 1
ATOM 696 C CA . VAL A 1 88 ? 4.360 0.476 2.802 1.00 89.12 88 VAL A CA 1
ATOM 697 C C . VAL A 1 88 ? 4.628 0.809 4.269 1.00 89.12 88 VAL A C 1
ATOM 699 O O . VAL A 1 88 ? 3.817 0.469 5.130 1.00 89.12 88 VAL A O 1
ATOM 702 N N . ILE A 1 89 ? 5.721 1.521 4.561 1.00 91.75 89 ILE A N 1
ATOM 703 C CA . ILE A 1 89 ? 6.071 1.933 5.928 1.00 91.75 89 ILE A CA 1
ATOM 704 C C . ILE A 1 89 ? 4.964 2.809 6.529 1.00 91.75 89 ILE A C 1
ATOM 706 O O . ILE A 1 89 ? 4.496 2.530 7.634 1.00 91.75 89 ILE A O 1
ATOM 710 N N . ALA A 1 90 ? 4.493 3.823 5.799 1.00 90.19 90 ALA A N 1
ATOM 711 C CA . ALA A 1 90 ? 3.401 4.687 6.240 1.00 90.19 90 ALA A CA 1
ATOM 712 C C . ALA A 1 90 ? 2.117 3.886 6.511 1.00 90.19 90 ALA A C 1
ATOM 714 O O . ALA A 1 90 ? 1.471 4.075 7.544 1.00 90.19 90 ALA A O 1
ATOM 715 N N . GLY A 1 91 ? 1.780 2.938 5.632 1.00 88.94 91 GLY A N 1
ATOM 716 C CA . GLY A 1 91 ? 0.639 2.047 5.814 1.00 88.94 91 GLY A CA 1
ATOM 717 C C . GLY A 1 91 ? 0.744 1.182 7.076 1.00 88.94 91 GLY A C 1
ATOM 718 O O . GLY A 1 91 ? -0.225 1.087 7.831 1.00 88.94 91 GLY A O 1
ATOM 719 N N . ILE A 1 92 ? 1.924 0.615 7.360 1.00 90.62 92 ILE A N 1
ATOM 720 C CA . ILE A 1 92 ? 2.187 -0.173 8.579 1.00 90.62 92 ILE A CA 1
ATOM 721 C C . ILE A 1 92 ? 2.035 0.693 9.830 1.00 90.62 92 ILE A C 1
ATOM 723 O O . ILE A 1 92 ? 1.366 0.283 10.779 1.00 90.62 92 ILE A O 1
ATOM 727 N N . VAL A 1 93 ? 2.609 1.899 9.835 1.00 91.19 93 VAL A N 1
ATOM 728 C CA . VAL A 1 93 ? 2.510 2.832 10.968 1.00 91.19 93 VAL A CA 1
ATOM 729 C C . VAL A 1 93 ? 1.049 3.171 11.262 1.00 91.19 93 VAL A C 1
ATOM 731 O O . VAL A 1 93 ? 0.611 3.067 12.410 1.00 91.19 93 VAL A O 1
ATOM 734 N N . ILE A 1 94 ? 0.271 3.501 10.227 1.00 88.00 94 ILE A N 1
ATOM 735 C CA . ILE A 1 94 ? -1.158 3.811 10.356 1.00 88.00 94 ILE A CA 1
ATOM 736 C C . ILE A 1 94 ? -1.940 2.594 10.848 1.00 88.00 94 ILE A C 1
ATOM 738 O O . ILE A 1 94 ? -2.798 2.731 11.719 1.00 88.00 94 ILE A O 1
ATOM 742 N N . LEU A 1 95 ? -1.644 1.399 10.332 1.00 87.94 95 LEU A N 1
ATOM 743 C CA . LEU A 1 95 ? -2.324 0.175 10.741 1.00 87.94 95 LEU A CA 1
ATOM 744 C C . LEU A 1 95 ? -2.058 -0.150 12.217 1.00 87.94 95 LEU A C 1
ATOM 746 O O . LEU A 1 95 ? -3.000 -0.414 12.963 1.00 87.94 95 LEU A O 1
ATOM 750 N N . ILE A 1 96 ? -0.800 -0.083 12.660 1.00 88.69 96 ILE A N 1
ATOM 751 C CA . ILE A 1 96 ? -0.427 -0.302 14.064 1.00 88.69 96 ILE A CA 1
ATOM 752 C C . ILE A 1 96 ? -1.112 0.734 14.959 1.00 88.69 96 ILE A C 1
ATOM 754 O O . ILE A 1 96 ? -1.662 0.379 16.002 1.00 88.69 96 ILE A O 1
ATOM 758 N N . TYR A 1 97 ? -1.116 2.002 14.550 1.00 88.06 97 TYR A N 1
ATOM 759 C CA . TYR A 1 97 ? -1.769 3.075 15.292 1.00 88.06 97 TYR A CA 1
ATOM 760 C C . TYR A 1 97 ? -3.288 2.863 15.405 1.00 88.06 97 TYR A C 1
ATOM 762 O O . TYR A 1 97 ? -3.840 2.929 16.505 1.00 88.06 97 TYR A O 1
ATOM 770 N N . ALA A 1 98 ? -3.952 2.508 14.301 1.00 85.94 98 ALA A N 1
ATOM 771 C CA . ALA A 1 98 ? -5.383 2.212 14.258 1.00 85.94 98 ALA A CA 1
ATOM 772 C C . ALA A 1 98 ? -5.760 1.027 15.164 1.00 85.94 98 ALA A C 1
ATOM 774 O O . ALA A 1 98 ? -6.746 1.089 15.904 1.00 85.94 98 ALA A O 1
ATOM 775 N N . LEU A 1 99 ? -4.955 -0.042 15.148 1.00 83.12 99 LEU A N 1
ATOM 776 C CA . LEU A 1 99 ? -5.166 -1.220 15.992 1.00 83.12 99 LEU A CA 1
ATOM 777 C C . LEU A 1 99 ? -4.917 -0.928 17.477 1.00 83.12 99 LEU A C 1
ATOM 779 O O . LEU A 1 99 ? -5.627 -1.470 18.325 1.00 83.12 99 LEU A O 1
ATOM 783 N N . LYS A 1 100 ? -3.946 -0.062 17.799 1.00 84.62 100 LYS A N 1
ATOM 784 C CA . LYS A 1 100 ? -3.655 0.353 19.178 1.00 84.62 100 LYS A CA 1
ATOM 785 C C . LYS A 1 100 ? -4.738 1.253 19.759 1.00 84.62 100 LYS A C 1
ATOM 787 O O . LYS A 1 100 ? -5.154 1.031 20.890 1.00 84.62 100 LYS A O 1
ATOM 792 N N . MET A 1 101 ? -5.202 2.247 19.003 1.00 78.81 101 MET A N 1
ATOM 793 C CA . MET A 1 101 ? -6.214 3.179 19.501 1.00 78.81 101 MET A CA 1
ATOM 794 C C . MET A 1 101 ? -7.629 2.599 19.515 1.00 78.81 101 MET A C 1
ATOM 796 O O . MET A 1 101 ? -8.466 3.106 20.254 1.00 78.81 101 MET A O 1
ATOM 800 N N . LYS A 1 102 ? -7.915 1.565 18.706 1.00 76.88 102 LYS A N 1
ATOM 801 C CA . LYS A 1 102 ? -9.257 0.964 18.568 1.00 76.88 102 LYS A CA 1
ATOM 802 C C . LYS A 1 102 ? -10.359 2.017 18.391 1.00 76.88 102 LYS A C 1
ATOM 804 O O . LYS A 1 102 ? -11.434 1.899 18.975 1.00 76.88 102 LYS A O 1
ATOM 809 N N . LEU A 1 103 ? -10.083 3.054 17.594 1.00 70.44 103 LEU A N 1
ATOM 810 C CA . LEU A 1 103 ? -11.014 4.164 17.411 1.00 70.44 103 LEU A CA 1
ATOM 811 C C . LEU A 1 103 ? -12.351 3.631 16.876 1.00 70.44 103 LEU A C 1
ATOM 813 O O . LEU A 1 103 ? -12.359 3.021 15.796 1.00 70.44 103 LEU A O 1
ATOM 817 N N . PRO A 1 104 ? -13.469 3.845 17.595 1.00 66.19 104 PRO A N 1
ATOM 818 C CA . PRO A 1 104 ? -14.776 3.420 17.125 1.00 66.19 104 PRO A CA 1
ATOM 819 C C . PRO A 1 104 ? -15.097 4.143 15.817 1.00 66.19 104 PRO A C 1
ATOM 821 O O . PRO A 1 104 ? -14.800 5.325 15.658 1.00 66.19 104 PRO A O 1
ATOM 824 N N . GLN A 1 105 ? -15.725 3.444 14.870 1.00 66.00 105 GLN A N 1
ATOM 825 C CA . GLN A 1 105 ? -16.140 4.016 13.580 1.00 66.00 105 GLN A CA 1
ATOM 826 C C . GLN A 1 105 ? -17.257 5.068 13.681 1.00 66.00 105 GLN A C 1
ATOM 828 O O . GLN A 1 105 ? -17.735 5.534 12.651 1.00 66.00 105 GLN A O 1
ATOM 833 N N . GLN A 1 106 ? -17.665 5.472 14.888 1.00 64.25 106 GLN A N 1
ATOM 834 C CA . GLN A 1 106 ? -18.704 6.479 15.071 1.00 64.25 106 GLN A CA 1
ATOM 835 C C .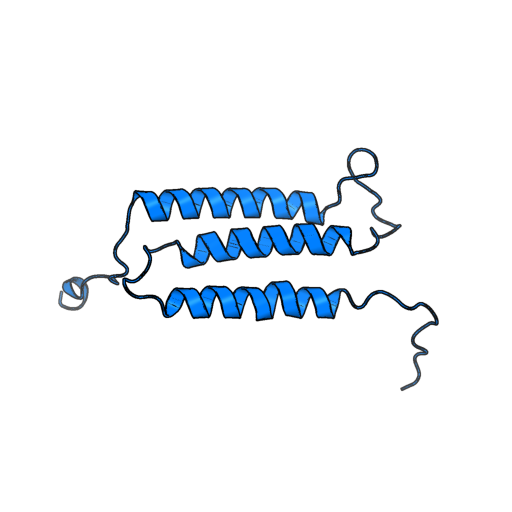 GLN A 1 106 ? -18.257 7.816 14.459 1.00 64.25 106 GLN A C 1
ATOM 837 O O . GLN A 1 106 ? -17.193 8.350 14.792 1.00 64.25 106 GLN A O 1
ATOM 842 N N . GLY A 1 107 ? -19.047 8.305 13.497 1.00 61.41 107 GLY A N 1
ATOM 843 C CA . GLY A 1 107 ? -18.969 9.674 12.987 1.00 61.41 107 GLY A CA 1
ATOM 844 C C . GLY A 1 107 ? -19.261 10.676 14.103 1.00 61.41 107 GLY A C 1
ATOM 845 O O . GLY A 1 107 ? -19.708 10.273 15.175 1.00 61.41 107 GLY A O 1
ATOM 846 N N . ILE A 1 108 ? -18.949 11.954 13.862 1.00 60.78 108 ILE A N 1
ATOM 847 C CA . ILE A 1 108 ? -19.143 13.056 14.819 1.00 60.78 108 ILE A CA 1
ATOM 848 C C . ILE A 1 108 ? -20.514 12.876 15.493 1.00 60.78 108 ILE A C 1
ATOM 850 O O . ILE A 1 108 ? -21.504 12.750 14.768 1.00 60.78 108 ILE A O 1
ATOM 854 N N . PRO A 1 109 ? -20.587 12.785 16.834 1.00 62.09 109 PRO A N 1
ATOM 855 C CA . PRO A 1 109 ? -21.868 12.724 17.523 1.00 62.09 109 PRO A CA 1
ATOM 856 C C . PRO A 1 109 ? -22.723 13.901 17.046 1.00 62.09 109 PRO A C 1
ATOM 858 O O . PRO A 1 109 ? -22.213 15.016 16.998 1.00 62.09 109 PRO A O 1
ATOM 861 N N . GLU A 1 110 ? -24.004 13.694 16.731 1.00 64.06 110 GLU A N 1
ATOM 862 C CA . GLU A 1 110 ? -24.977 14.728 16.295 1.00 64.06 110 GLU A CA 1
ATOM 863 C C . GLU A 1 110 ? -25.110 15.943 17.251 1.00 64.06 110 GLU A C 1
ATOM 865 O O . GLU A 1 110 ? -25.896 16.857 17.018 1.00 64.06 110 GLU A O 1
ATOM 870 N N . MET A 1 111 ? -24.322 15.975 18.324 1.00 57.31 111 MET A N 1
ATOM 871 C CA . MET A 1 111 ? -24.257 16.973 19.384 1.00 57.31 111 MET A CA 1
ATOM 872 C C . MET A 1 111 ? -23.880 1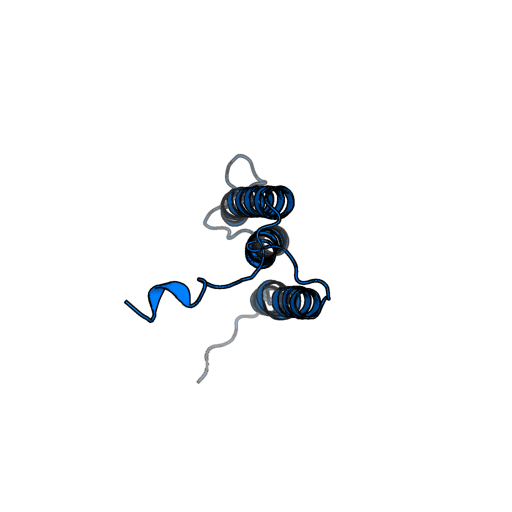8.385 18.895 1.00 57.31 111 MET A C 1
ATOM 874 O O . MET A 1 111 ? -24.079 19.335 19.642 1.00 57.31 111 MET A O 1
ATOM 878 N N . GLU A 1 112 ? -23.385 18.541 17.662 1.00 56.69 112 GLU A N 1
ATOM 879 C CA . GLU A 1 112 ? -23.034 19.844 17.063 1.00 56.69 112 GLU A CA 1
ATOM 880 C C . GLU A 1 112 ? -24.043 20.332 16.007 1.00 56.69 112 GLU A C 1
ATOM 882 O O . GLU A 1 112 ? -23.943 21.456 15.532 1.00 56.69 112 GLU A O 1
ATOM 887 N N . GLN A 1 113 ? -25.056 19.530 15.651 1.00 57.03 113 GLN A N 1
ATOM 888 C CA . GLN A 1 113 ? -26.101 19.951 14.701 1.00 57.03 113 GLN A CA 1
ATOM 889 C C . GLN A 1 113 ? -27.273 20.689 15.364 1.00 57.03 113 GLN A C 1
ATOM 891 O O . GLN A 1 113 ? -28.245 21.032 14.691 1.00 57.03 113 GLN A O 1
ATOM 896 N N . LYS A 1 114 ? -27.210 20.929 16.679 1.00 52.12 114 LYS A N 1
ATOM 897 C CA . LYS A 1 114 ? -28.313 21.529 17.439 1.00 52.12 114 LYS A CA 1
ATOM 898 C C . LYS A 1 114 ? -27.922 22.720 18.323 1.00 52.12 114 LYS A C 1
ATOM 900 O O . LYS A 1 114 ? -28.607 22.960 19.318 1.00 52.12 114 LYS A O 1
ATOM 905 N N . GLN A 1 115 ? -26.859 23.449 17.977 1.00 53.44 115 GLN A N 1
ATOM 906 C CA . GLN A 1 115 ? -26.514 24.731 18.609 1.00 53.44 115 GLN A CA 1
ATOM 907 C C . GLN A 1 115 ? -26.713 25.896 17.646 1.00 53.44 115 GLN A C 1
ATOM 909 O O . GLN A 1 115 ? -26.329 25.749 16.465 1.00 53.44 115 GLN A O 1
#

InterPro domains:
  IPR001640 Phosphatidylglycerol--prolipoprotein diacylglyceryl transferase Lgt [PF01790] (7-97)
  IPR001640 Phosphatidylglycerol--prolipoprotein diacylglyceryl transferase Lgt [PTHR30589] (6-107)

Sequence (115 aa):
FGGAAGEIARHPSQLYEALLEGVVIFIVLFALSRKKPPLPRGTHFGLFLIMYGTFRFLVEFIREPDVQLGYLWGGWLTMGQLLSLPLVIAGIVILIYALKMKLPQQGIPEMEQKQ

Foldseek 3Di:
DDDPPDPDPAPPLVVLCCCQLPVVLCVVLVVLCPDPPHAFPQQNVLVNLQSNLVSLLVSVVVHDQDPVPAAPPPHPHDPSNVVSVVSNVVSVVSNVVRNVVSHDPDDDPCVPVPD